Protein AF-A0A7V4YRS3-F1 (afdb_monomer)

Secondary structure (DSSP, 8-state):
-EEEEEEEE-HHHHHTT-HHHHHHHHHHTT-EEEEE--EE--HHHHHHHTGGGTTSTTHHHHHHHHHSSEEEEEEEEEETHHHHHHHHH--SSTT-

Mean predicted aligned error: 3.15 Å

Solvent-accessible surface area (backbone atoms only — not comparable to full-atom values): 5439 Å² total; per-residue (Å²): 123,73,36,74,34,84,46,67,47,47,29,69,46,46,76,69,67,39,60,67,59,56,51,50,54,43,46,75,67,69,34,41,80,80,46,73,49,81,45,66,43,50,53,68,58,29,42,63,73,49,47,93,42,65,93,44,95,57,37,64,63,50,19,48,52,54,28,70,34,50,29,37,47,30,36,37,33,22,74,61,25,60,62,50,50,50,64,72,69,50,59,95,51,84,91,106

pLDDT: mean 95.37, std 8.0, range [47.69, 98.75]

Nearest PDB structures (foldseek):
  3vgv-assembly3_E  TM=9.920E-01  e=6.912E-12  Halomonas sp. #593
  4s0m-assembly4_H  TM=9.879E-01  e=2.882E-11  Acinetobacter baumannii
  5v6d-assembly3_F  TM=9.894E-01  e=7.828E-11  Neisseria gonorrhoeae NCCP11945
  6qa2-assembly1_C  TM=9.727E-01  e=6.787E-11  Mycobacterium tuberculosis H37Ra
  5x00-assembly1_A  TM=9.845E-01  e=1.119E-10  Vibrio cholerae M66-2

Structure (mmCIF, N/CA/C/O backbone):
data_AF-A0A7V4YRS3-F1
#
_entry.id   AF-A0A7V4YRS3-F1
#
loop_
_atom_site.group_PDB
_atom_site.id
_atom_site.type_symbol
_atom_site.label_atom_id
_atom_site.label_alt_id
_atom_site.label_comp_id
_atom_site.label_asym_id
_atom_site.label_entity_id
_atom_site.label_seq_id
_atom_site.pdbx_PDB_ins_code
_atom_site.Cartn_x
_atom_site.Cartn_y
_atom_site.Cartn_z
_atom_site.occupancy
_atom_site.B_iso_or_equiv
_atom_site.auth_seq_id
_atom_site.auth_comp_id
_atom_site.auth_asym_id
_atom_site.auth_atom_id
_atom_site.pdbx_PDB_model_num
ATOM 1 N N . MET A 1 1 ? -16.017 -7.658 17.061 1.00 81.12 1 MET A N 1
ATOM 2 C CA . MET A 1 1 ? -14.636 -8.199 17.027 1.00 81.12 1 MET A CA 1
ATOM 3 C C . MET A 1 1 ? -13.806 -7.301 16.131 1.00 81.12 1 MET A C 1
ATOM 5 O O . MET A 1 1 ? -14.353 -6.800 15.157 1.00 81.12 1 MET A O 1
ATOM 9 N N . LYS A 1 2 ? -12.532 -7.074 16.461 1.00 92.12 2 LYS A N 1
ATOM 10 C CA . LYS A 1 2 ? -11.631 -6.306 15.595 1.00 92.12 2 LYS A CA 1
ATOM 11 C C . LYS A 1 2 ? -11.111 -7.191 14.464 1.00 92.12 2 LYS A C 1
ATOM 13 O O . LYS A 1 2 ? -10.721 -8.331 14.705 1.00 92.12 2 LYS A O 1
ATOM 18 N N . GLU A 1 3 ? -11.107 -6.653 13.255 1.00 98.31 3 GLU A N 1
ATOM 19 C CA . GLU A 1 3 ? -10.525 -7.268 12.066 1.00 98.31 3 GLU A CA 1
ATOM 20 C C . GLU A 1 3 ? -9.112 -6.7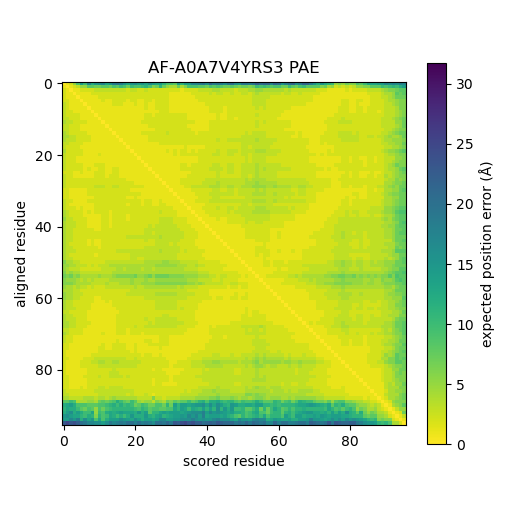38 11.833 1.00 98.31 3 GLU A C 1
ATOM 22 O O . GLU A 1 3 ? -8.761 -5.650 12.293 1.00 98.31 3 GLU A O 1
ATOM 27 N N . LYS A 1 4 ? -8.320 -7.498 11.075 1.00 98.44 4 LYS A N 1
ATOM 28 C CA . LYS A 1 4 ? -6.999 -7.094 10.593 1.00 98.44 4 LYS A CA 1
ATOM 29 C C . LYS A 1 4 ? -6.959 -7.235 9.082 1.00 98.44 4 LYS A C 1
ATOM 31 O O . LYS A 1 4 ? -7.409 -8.247 8.551 1.00 98.44 4 LYS A O 1
ATOM 36 N N . THR A 1 5 ? -6.390 -6.250 8.401 1.00 98.31 5 THR A N 1
ATOM 37 C CA . THR A 1 5 ? -6.178 -6.304 6.953 1.00 98.31 5 THR A CA 1
ATOM 38 C C . THR A 1 5 ? -4.797 -5.789 6.579 1.00 98.31 5 THR A C 1
ATOM 40 O O . THR A 1 5 ? -4.227 -4.931 7.253 1.00 98.31 5 THR A O 1
ATOM 43 N N . LEU A 1 6 ? -4.266 -6.326 5.484 1.00 98.19 6 LEU A N 1
ATOM 44 C CA . LEU A 1 6 ? -3.033 -5.858 4.867 1.00 98.19 6 LEU A CA 1
ATOM 45 C C . LEU A 1 6 ? -3.332 -4.644 3.979 1.00 98.19 6 LEU A C 1
ATOM 47 O O . LEU A 1 6 ? -4.255 -4.680 3.165 1.00 98.19 6 LEU A O 1
ATOM 51 N N . VAL A 1 7 ? -2.520 -3.600 4.115 1.00 98.06 7 VAL A N 1
ATOM 52 C CA . VAL A 1 7 ? -2.447 -2.457 3.195 1.00 98.06 7 VAL A CA 1
ATOM 53 C C . VAL A 1 7 ? -1.002 -2.311 2.747 1.00 98.06 7 VAL A C 1
ATOM 55 O O . VAL A 1 7 ? -0.093 -2.482 3.552 1.00 98.06 7 VAL A O 1
ATOM 58 N N . ILE A 1 8 ? -0.771 -1.995 1.475 1.00 98.19 8 ILE A N 1
ATOM 59 C CA . ILE A 1 8 ? 0.574 -1.732 0.957 1.00 98.19 8 ILE A CA 1
ATOM 60 C C . ILE A 1 8 ? 0.587 -0.341 0.340 1.00 98.19 8 ILE A C 1
ATOM 62 O O . ILE A 1 8 ? -0.119 -0.090 -0.637 1.00 98.19 8 ILE A O 1
ATOM 66 N N . ILE A 1 9 ? 1.412 0.551 0.888 1.00 98.25 9 ILE A N 1
ATOM 67 C CA . ILE A 1 9 ? 1.758 1.806 0.216 1.00 98.25 9 ILE A CA 1
ATOM 68 C C . ILE A 1 9 ? 2.730 1.454 -0.907 1.00 98.25 9 ILE A C 1
ATOM 70 O O . ILE A 1 9 ? 3.829 0.959 -0.648 1.00 98.25 9 ILE A O 1
ATOM 74 N N . LYS A 1 10 ? 2.278 1.639 -2.147 1.00 98.12 10 LYS A N 1
ATOM 75 C CA . LYS A 1 10 ? 2.978 1.251 -3.377 1.00 98.12 10 LYS A CA 1
ATOM 76 C C . LYS A 1 10 ? 4.178 2.170 -3.679 1.00 98.12 10 LYS A C 1
ATOM 78 O O . LYS A 1 10 ? 4.254 3.257 -3.101 1.00 98.12 10 LYS A O 1
ATOM 83 N N . PRO A 1 11 ? 5.104 1.753 -4.568 1.00 98.69 11 PRO A N 1
ATOM 84 C CA . PRO A 1 11 ? 6.321 2.518 -4.855 1.00 98.69 11 PRO A CA 1
ATOM 85 C C . PRO A 1 11 ? 6.098 3.967 -5.293 1.00 98.69 11 PRO A C 1
ATOM 87 O O . PRO A 1 11 ? 6.808 4.853 -4.832 1.00 98.69 11 PRO A O 1
ATOM 90 N N . ASP A 1 12 ? 5.069 4.231 -6.095 1.00 98.19 12 ASP A N 1
ATOM 91 C CA . ASP A 1 12 ? 4.703 5.574 -6.555 1.00 98.19 12 ASP A CA 1
ATOM 92 C C . ASP A 1 12 ? 4.325 6.514 -5.398 1.00 98.19 12 ASP A C 1
ATOM 94 O O . ASP A 1 12 ? 4.746 7.669 -5.349 1.00 98.19 12 ASP A O 1
ATOM 98 N N . ALA A 1 13 ? 3.548 6.026 -4.430 1.00 98.19 13 ALA A N 1
ATOM 99 C CA . ALA A 1 13 ? 3.155 6.809 -3.264 1.00 98.19 13 ALA A CA 1
ATOM 100 C C . ALA A 1 13 ? 4.336 7.051 -2.311 1.00 98.19 13 ALA A C 1
ATOM 102 O O . ALA A 1 13 ? 4.422 8.114 -1.692 1.00 98.19 13 ALA A O 1
ATOM 103 N N . VAL A 1 14 ? 5.258 6.088 -2.213 1.00 98.38 14 VAL A N 1
ATOM 104 C CA . VAL A 1 14 ? 6.510 6.250 -1.461 1.00 98.38 14 VAL A CA 1
ATOM 105 C C . VAL A 1 14 ? 7.401 7.307 -2.114 1.00 98.38 14 VAL A C 1
ATOM 107 O O . VAL A 1 14 ? 7.838 8.224 -1.424 1.00 98.38 14 VAL A O 1
ATOM 110 N N . GLU A 1 15 ? 7.614 7.234 -3.429 1.00 98.00 15 GLU A N 1
ATOM 111 C CA . GLU A 1 15 ? 8.413 8.201 -4.196 1.00 98.00 15 GLU A CA 1
ATOM 112 C C . GLU A 1 15 ? 7.846 9.626 -4.101 1.00 98.00 15 GLU A C 1
ATOM 114 O O . GLU A 1 15 ? 8.585 10.603 -3.991 1.00 98.00 15 GLU A O 1
ATOM 119 N N . ARG A 1 16 ? 6.517 9.744 -4.046 1.00 98.31 16 ARG A N 1
ATOM 120 C CA . ARG A 1 16 ? 5.803 11.014 -3.850 1.00 98.31 16 ARG A CA 1
ATOM 121 C C . ARG A 1 16 ? 5.776 11.504 -2.395 1.00 98.31 16 ARG A C 1
ATOM 123 O O . ARG A 1 16 ? 5.125 12.508 -2.123 1.00 98.31 16 ARG A O 1
ATOM 130 N N . ASN A 1 17 ? 6.468 10.837 -1.469 1.00 98.12 17 ASN A N 1
ATOM 131 C CA . ASN A 1 17 ? 6.533 11.170 -0.039 1.00 98.12 17 ASN A CA 1
ATOM 132 C C . ASN A 1 17 ? 5.171 11.159 0.691 1.00 98.12 17 ASN A C 1
ATOM 134 O O . ASN A 1 17 ? 4.975 11.887 1.662 1.00 98.12 17 ASN A O 1
ATOM 138 N N . LEU A 1 18 ? 4.235 10.297 0.277 1.00 98.44 18 LEU A N 1
ATOM 139 C CA . LEU A 1 18 ? 2.862 10.257 0.813 1.00 98.44 18 LEU A CA 1
ATOM 140 C C . LEU A 1 18 ? 2.669 9.309 2.010 1.00 98.44 18 LEU A C 1
ATOM 142 O O . LEU A 1 18 ? 1.545 9.129 2.476 1.00 98.44 18 LEU A O 1
ATOM 146 N N . ILE A 1 19 ? 3.736 8.683 2.524 1.00 98.56 19 ILE A N 1
ATOM 147 C CA . ILE A 1 19 ? 3.639 7.667 3.591 1.00 98.56 19 ILE A CA 1
ATOM 148 C C . ILE A 1 19 ? 2.894 8.212 4.818 1.00 98.56 19 ILE A C 1
ATOM 150 O O . ILE A 1 19 ? 1.935 7.596 5.284 1.00 98.56 19 ILE A O 1
ATOM 154 N N . GLY A 1 20 ? 3.318 9.375 5.326 1.00 98.31 20 GLY A N 1
ATOM 155 C CA . GLY A 1 20 ? 2.719 9.983 6.516 1.00 98.31 20 GLY A CA 1
ATOM 156 C C . GLY A 1 20 ? 1.266 10.408 6.300 1.00 98.31 20 GLY A C 1
ATOM 157 O O . GLY A 1 20 ? 0.433 10.220 7.185 1.00 98.31 20 GLY A O 1
ATOM 158 N N . GLU A 1 21 ? 0.938 10.922 5.112 1.00 98.19 21 GLU A N 1
ATOM 159 C CA . GLU A 1 21 ? -0.429 11.329 4.773 1.00 98.19 21 GLU A CA 1
ATOM 160 C C . GLU A 1 21 ? -1.386 10.134 4.739 1.00 98.19 21 GLU A C 1
ATOM 162 O O . GLU A 1 21 ? -2.472 10.190 5.318 1.00 98.19 21 GLU A O 1
ATOM 167 N N . ILE A 1 22 ? -0.964 9.027 4.121 1.00 97.94 22 ILE A N 1
ATOM 168 C CA . ILE A 1 22 ? -1.761 7.799 4.028 1.00 97.94 22 ILE A CA 1
ATOM 169 C C . ILE A 1 22 ? -1.986 7.188 5.415 1.00 97.94 22 ILE A C 1
ATOM 171 O O . ILE A 1 22 ? -3.114 6.819 5.743 1.00 97.94 22 ILE A O 1
ATOM 175 N N . ILE A 1 23 ? -0.944 7.118 6.253 1.00 98.31 23 ILE A N 1
ATOM 176 C CA . ILE A 1 23 ? -1.069 6.638 7.639 1.00 98.31 23 ILE A CA 1
ATOM 177 C C . ILE A 1 23 ? -2.045 7.522 8.420 1.00 98.31 23 ILE A C 1
ATOM 179 O O . ILE A 1 23 ? -3.006 7.011 8.998 1.00 98.31 23 ILE A O 1
ATOM 183 N N . SER A 1 24 ? -1.863 8.845 8.353 1.00 98.19 24 SER A N 1
ATOM 184 C CA . SER A 1 24 ? -2.736 9.803 9.034 1.00 98.19 24 SER A CA 1
ATOM 185 C C . SER A 1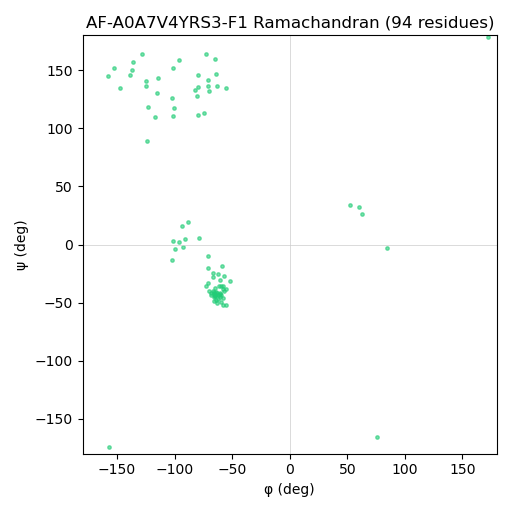 24 ? -4.196 9.652 8.604 1.00 98.19 24 SER A C 1
ATOM 187 O O . SER A 1 24 ? -5.102 9.806 9.424 1.00 98.19 24 SER A O 1
ATOM 189 N N . HIS A 1 25 ? -4.454 9.324 7.335 1.00 97.00 25 HIS A N 1
ATOM 190 C CA . HIS A 1 25 ? -5.808 9.107 6.841 1.00 97.00 25 HIS A CA 1
ATOM 191 C C . HIS A 1 25 ? -6.472 7.880 7.494 1.00 97.00 25 HIS A C 1
ATOM 193 O O . HIS A 1 25 ? -7.633 7.967 7.903 1.00 97.00 25 HIS A O 1
ATOM 199 N N . PHE A 1 26 ? -5.756 6.764 7.664 1.00 97.81 26 PHE A N 1
ATOM 200 C CA . PHE A 1 26 ? -6.290 5.601 8.383 1.00 97.81 26 PHE A CA 1
ATOM 201 C C . PHE A 1 26 ? -6.528 5.901 9.870 1.00 97.81 26 PHE A C 1
ATOM 203 O O . PHE A 1 26 ? -7.606 5.601 10.386 1.00 97.81 26 PHE A O 1
ATOM 210 N N . GLU A 1 27 ? -5.577 6.556 10.537 1.00 98.00 27 GLU A N 1
ATOM 211 C CA . GLU A 1 27 ? -5.674 6.906 11.962 1.00 98.00 27 GLU A CA 1
ATOM 212 C C . GLU A 1 27 ? -6.837 7.862 12.256 1.00 98.00 27 GLU A C 1
ATOM 214 O O . GLU A 1 27 ? -7.612 7.637 13.187 1.00 98.00 27 GLU A O 1
ATOM 219 N N . LYS A 1 28 ? -7.034 8.892 11.419 1.00 97.69 28 LYS A N 1
ATOM 220 C CA . LYS A 1 28 ? -8.174 9.824 11.520 1.00 97.69 28 LYS A CA 1
ATOM 221 C C . LYS A 1 28 ? -9.522 9.138 11.322 1.00 97.69 28 LYS A C 1
ATOM 223 O O . LYS A 1 28 ? -10.529 9.602 11.847 1.00 97.69 28 LYS A O 1
ATOM 228 N N . ASN A 1 29 ? -9.541 8.020 10.602 1.00 96.75 29 ASN A N 1
ATOM 229 C CA . ASN A 1 29 ? -10.710 7.164 10.472 1.00 96.75 29 ASN A CA 1
ATOM 230 C C . ASN A 1 29 ? -10.782 6.109 11.590 1.00 96.75 29 ASN A C 1
ATOM 232 O O . ASN A 1 29 ? -11.484 5.120 11.438 1.00 96.75 29 ASN A O 1
ATOM 236 N N . GLY A 1 30 ? -10.092 6.263 12.721 1.00 96.50 30 GLY A N 1
ATOM 237 C CA . GLY A 1 30 ? -10.218 5.347 13.861 1.00 96.50 30 GLY A CA 1
ATOM 238 C C . GLY A 1 30 ? -9.778 3.909 13.560 1.00 96.50 30 GLY A C 1
ATOM 239 O O . GLY A 1 30 ? -10.300 2.970 14.160 1.00 96.50 30 GLY A O 1
ATOM 240 N N . LEU A 1 31 ? -8.872 3.731 12.597 1.00 98.25 31 LEU A N 1
ATOM 241 C CA . LEU A 1 31 ? -8.155 2.483 12.354 1.00 98.25 31 LEU A CA 1
ATOM 242 C C . LEU A 1 31 ? -6.748 2.597 12.950 1.00 98.25 31 LEU A C 1
ATOM 244 O O . LEU A 1 31 ? -6.196 3.689 13.051 1.00 98.25 31 LEU A O 1
ATOM 248 N N . THR A 1 32 ? -6.155 1.478 13.351 1.00 98.25 32 THR A N 1
ATOM 249 C CA . THR A 1 32 ? -4.842 1.459 14.010 1.00 98.25 32 THR A CA 1
ATOM 250 C C . THR A 1 32 ? -3.820 0.732 13.149 1.00 98.25 32 THR A C 1
ATOM 252 O O . THR A 1 32 ? -4.061 -0.398 12.726 1.00 98.25 32 THR A O 1
ATOM 255 N N . VAL A 1 33 ? -2.655 1.343 12.923 1.00 98.31 33 VAL A N 1
ATOM 256 C CA . VAL A 1 33 ? -1.494 0.651 12.346 1.00 98.31 33 VAL A CA 1
ATOM 257 C C . VAL A 1 33 ? -0.811 -0.141 13.460 1.00 98.31 33 VAL A C 1
ATOM 259 O O . VAL A 1 33 ? -0.243 0.446 14.375 1.00 98.31 33 VAL A O 1
ATOM 262 N N . ILE A 1 34 ? -0.872 -1.473 13.410 1.00 98.44 34 ILE A N 1
ATOM 263 C CA . ILE A 1 34 ? -0.298 -2.337 14.465 1.00 98.44 34 ILE A CA 1
ATOM 264 C C . ILE A 1 34 ? 1.046 -2.965 14.075 1.00 98.44 34 ILE A C 1
ATOM 266 O O . ILE A 1 34 ? 1.746 -3.512 14.922 1.00 98.44 34 ILE A O 1
ATOM 270 N N . ALA A 1 35 ? 1.403 -2.907 12.793 1.00 98.62 35 ALA A N 1
ATOM 271 C CA . ALA A 1 35 ? 2.703 -3.311 12.272 1.00 98.62 35 ALA A CA 1
ATOM 272 C C . ALA A 1 35 ? 2.948 -2.621 10.930 1.00 98.62 35 ALA A C 1
ATOM 274 O O . ALA A 1 35 ? 2.021 -2.455 10.137 1.00 98.62 35 ALA A O 1
ATOM 275 N N . MET A 1 36 ? 4.199 -2.262 10.655 1.00 98.38 36 MET A N 1
ATOM 276 C CA . MET A 1 36 ? 4.626 -1.745 9.358 1.00 98.38 36 MET A CA 1
ATOM 277 C C . MET A 1 36 ? 6.102 -2.053 9.122 1.00 98.38 36 MET A C 1
ATOM 279 O O . MET A 1 36 ? 6.881 -2.150 10.071 1.00 98.38 36 MET A O 1
ATOM 283 N N . LYS A 1 37 ? 6.496 -2.194 7.856 1.00 98.31 37 LYS A N 1
ATOM 284 C CA . LYS A 1 37 ? 7.901 -2.351 7.467 1.00 98.31 37 LYS A CA 1
ATOM 285 C C . LYS A 1 37 ? 8.125 -1.708 6.107 1.00 98.31 37 LYS A C 1
ATOM 287 O O . LYS A 1 37 ? 7.340 -1.940 5.199 1.00 98.31 37 LYS A O 1
ATOM 292 N N . MET A 1 38 ? 9.203 -0.943 5.952 1.00 98.44 38 MET A N 1
ATOM 293 C CA . MET A 1 38 ? 9.668 -0.536 4.627 1.00 98.44 38 MET A CA 1
ATOM 294 C C . MET A 1 38 ? 10.464 -1.683 4.005 1.00 98.44 38 MET A C 1
ATOM 296 O O . MET A 1 38 ? 11.381 -2.218 4.632 1.00 98.44 38 MET A O 1
ATOM 300 N N . VAL A 1 39 ? 10.101 -2.074 2.788 1.00 98.25 39 VAL A N 1
ATOM 301 C CA . VAL A 1 39 ? 10.765 -3.147 2.041 1.00 98.25 39 VAL A CA 1
ATOM 302 C C . VAL A 1 39 ? 10.966 -2.722 0.594 1.00 98.25 39 VAL A C 1
ATOM 304 O O . VAL A 1 39 ? 10.236 -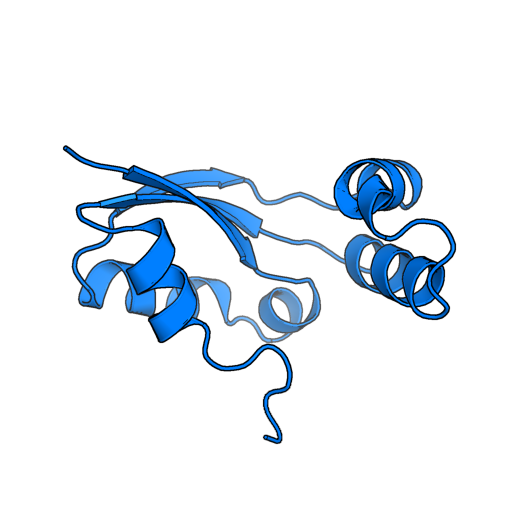1.877 0.087 1.00 98.25 39 VAL A O 1
ATOM 307 N N . LYS A 1 40 ? 11.933 -3.327 -0.090 1.00 98.31 40 LYS A N 1
ATOM 308 C CA . LYS A 1 40 ? 12.017 -3.306 -1.550 1.00 98.31 40 LYS A CA 1
ATOM 309 C C . LYS A 1 40 ? 11.882 -4.746 -2.015 1.00 98.31 40 LYS A C 1
ATOM 311 O O . LYS A 1 40 ? 12.772 -5.544 -1.736 1.00 98.31 40 LYS A O 1
ATOM 316 N N . LEU A 1 41 ? 10.75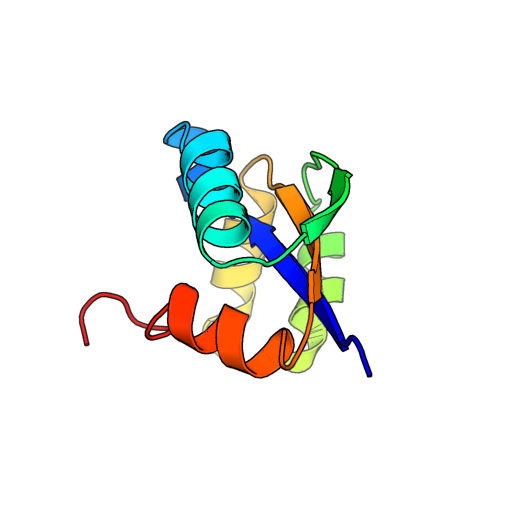7 -5.068 -2.646 1.00 98.25 41 LEU A N 1
ATOM 317 C CA . LEU A 1 41 ? 10.500 -6.419 -3.133 1.00 98.25 41 LEU A CA 1
ATOM 318 C C . LEU A 1 41 ? 11.407 -6.706 -4.331 1.00 98.25 41 LEU A C 1
ATOM 320 O O . LEU A 1 41 ? 11.539 -5.877 -5.232 1.00 98.25 41 LEU A O 1
ATOM 324 N N . SER A 1 42 ? 11.995 -7.893 -4.365 1.00 98.50 42 SER A N 1
ATOM 325 C CA . SER A 1 42 ? 12.462 -8.483 -5.616 1.00 98.50 42 SER A CA 1
ATOM 326 C C . SER A 1 42 ? 11.271 -8.776 -6.539 1.00 98.50 42 SER A C 1
ATOM 328 O O . SER A 1 42 ? 10.126 -8.898 -6.091 1.00 98.50 42 SER A O 1
ATOM 330 N N . LYS A 1 43 ? 11.532 -8.914 -7.845 1.00 98.19 43 LYS A N 1
ATOM 331 C CA . LYS A 1 43 ? 10.497 -9.317 -8.811 1.00 98.19 43 LYS A CA 1
ATOM 332 C C . LYS A 1 43 ? 9.868 -10.661 -8.426 1.00 98.19 43 LYS A C 1
ATOM 334 O O . LYS A 1 43 ? 8.652 -10.798 -8.468 1.00 98.19 43 LYS A O 1
ATOM 339 N N . GLU A 1 44 ? 10.677 -11.604 -7.956 1.00 98.31 44 GLU A N 1
ATOM 340 C CA . GLU A 1 44 ? 10.234 -12.942 -7.553 1.00 98.31 44 GLU A CA 1
ATOM 341 C C . GLU A 1 44 ? 9.319 -12.910 -6.311 1.00 98.31 44 GLU A C 1
ATOM 343 O O . GLU A 1 44 ? 8.277 -13.565 -6.287 1.00 98.31 44 GLU A O 1
ATOM 348 N N . GLU A 1 45 ? 9.624 -12.069 -5.312 1.00 98.31 45 GLU A N 1
ATOM 349 C CA . GLU A 1 45 ? 8.723 -11.831 -4.170 1.00 98.31 45 GLU A CA 1
ATOM 350 C C . GLU A 1 45 ? 7.401 -11.178 -4.603 1.00 98.31 45 GLU A C 1
ATOM 352 O O . GLU A 1 45 ? 6.334 -11.555 -4.110 1.00 98.31 45 GLU A O 1
ATOM 357 N N . ALA A 1 46 ? 7.446 -10.216 -5.534 1.00 9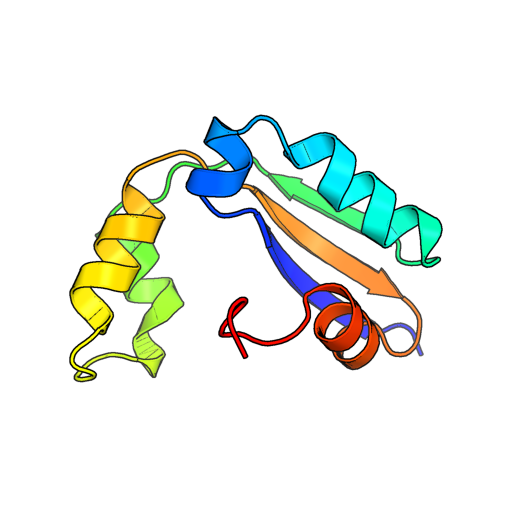8.31 46 ALA A N 1
ATOM 358 C CA . ALA A 1 46 ? 6.244 -9.579 -6.067 1.00 98.31 46 ALA A CA 1
ATOM 359 C C . ALA A 1 46 ? 5.372 -10.577 -6.850 1.00 98.31 46 ALA A C 1
ATOM 361 O O . ALA A 1 4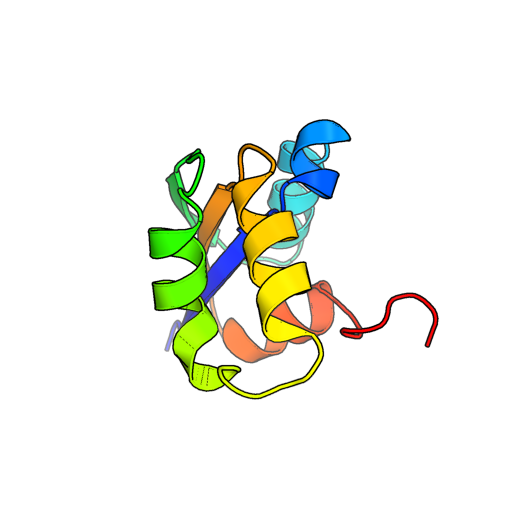6 ? 4.156 -10.612 -6.657 1.00 98.31 46 ALA A O 1
ATOM 362 N N . GLU A 1 47 ? 5.974 -11.424 -7.688 1.00 98.31 47 GLU A N 1
ATOM 363 C CA . GLU A 1 47 ? 5.280 -12.503 -8.399 1.00 98.31 47 GLU A CA 1
ATOM 364 C C . GLU A 1 47 ? 4.643 -13.511 -7.442 1.00 98.31 47 GLU A C 1
ATOM 366 O O . GLU A 1 47 ? 3.492 -13.904 -7.649 1.00 98.31 47 GLU A O 1
ATOM 371 N N . GLY A 1 48 ? 5.358 -13.893 -6.379 1.00 98.19 48 GLY A N 1
ATOM 372 C CA . GLY A 1 48 ? 4.833 -14.758 -5.325 1.00 98.19 48 GLY A CA 1
ATOM 373 C C . GLY A 1 48 ? 3.619 -14.143 -4.626 1.00 98.19 48 GLY A C 1
ATOM 374 O O . GLY A 1 48 ? 2.597 -14.806 -4.460 1.00 98.19 48 GLY A O 1
ATOM 375 N N . PHE A 1 49 ? 3.682 -12.854 -4.281 1.00 97.38 49 PHE A N 1
ATOM 376 C CA . PHE A 1 49 ? 2.564 -12.150 -3.647 1.00 97.38 49 PHE A CA 1
ATOM 377 C C . PHE A 1 49 ? 1.342 -12.019 -4.574 1.00 97.38 49 PHE A C 1
ATOM 379 O O . PHE A 1 49 ? 0.207 -12.223 -4.142 1.00 97.38 49 P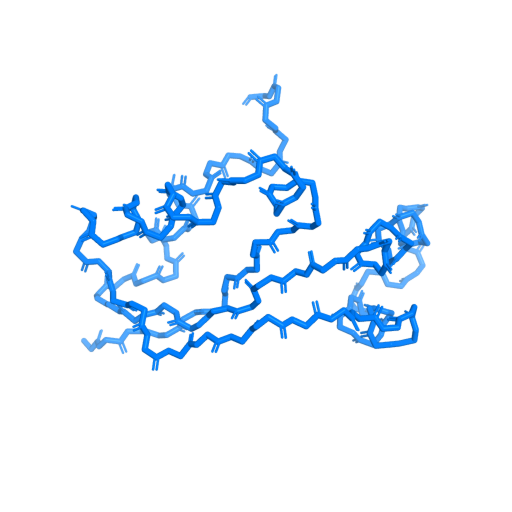HE A O 1
ATOM 386 N N . TYR A 1 50 ? 1.554 -11.720 -5.858 1.00 97.12 50 TYR A N 1
ATOM 387 C CA . TYR A 1 50 ? 0.481 -11.536 -6.842 1.00 97.12 50 TYR A CA 1
ATOM 388 C C . TYR A 1 50 ? 0.126 -12.805 -7.628 1.00 97.12 50 TYR A C 1
ATOM 390 O O . TYR A 1 50 ? -0.575 -12.716 -8.638 1.00 97.12 50 TYR A O 1
ATOM 398 N N . GLN A 1 51 ? 0.542 -13.992 -7.178 1.00 97.75 51 GLN A N 1
ATOM 399 C CA . GLN A 1 51 ? 0.377 -15.257 -7.907 1.00 97.75 51 GLN A CA 1
ATOM 400 C C . GLN A 1 51 ? -1.068 -15.524 -8.367 1.00 97.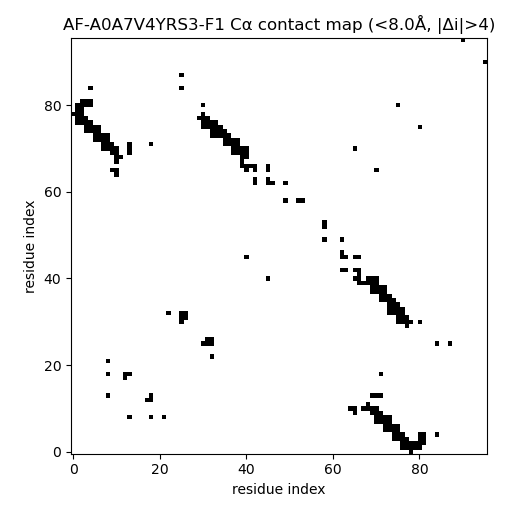75 51 GLN A C 1
ATOM 402 O O . GLN A 1 51 ? -1.282 -16.095 -9.436 1.00 97.75 51 GLN A O 1
ATOM 407 N N . VAL A 1 52 ? -2.071 -15.062 -7.613 1.00 96.62 52 VAL A N 1
ATOM 408 C CA . VAL A 1 52 ? -3.503 -15.154 -7.969 1.00 96.62 52 VAL A CA 1
ATOM 409 C C . VAL A 1 52 ? -3.866 -14.467 -9.295 1.00 96.62 52 VAL A C 1
ATOM 411 O O . VAL A 1 52 ? -4.918 -14.737 -9.871 1.00 96.62 52 VAL A O 1
ATOM 414 N N . HIS A 1 53 ? -3.010 -13.575 -9.791 1.00 96.19 53 HIS A N 1
ATOM 415 C CA . HIS A 1 53 ? -3.154 -12.888 -11.072 1.00 96.19 53 HIS A CA 1
ATOM 416 C C . HIS A 1 53 ? -2.281 -13.489 -12.180 1.00 96.19 53 HIS A C 1
ATOM 418 O O . HIS A 1 53 ? -2.294 -12.972 -13.298 1.00 96.19 53 HIS A O 1
ATOM 424 N N . ARG A 1 54 ? -1.548 -14.579 -11.922 1.00 95.56 54 ARG A N 1
ATOM 425 C CA . ARG A 1 54 ? -0.725 -15.241 -12.941 1.00 95.56 54 ARG A CA 1
ATOM 426 C C . ARG A 1 54 ? -1.582 -15.617 -14.157 1.00 95.56 54 ARG A C 1
ATOM 428 O O . ARG A 1 54 ? -2.691 -16.132 -14.029 1.00 95.56 54 ARG A O 1
ATOM 435 N N . GLY A 1 55 ? -1.062 -15.326 -15.349 1.00 95.50 55 GLY A N 1
ATOM 436 C CA . GLY A 1 55 ? -1.764 -15.524 -16.621 1.00 95.50 55 GLY A CA 1
ATOM 437 C C . GLY A 1 55 ? -2.705 -14.381 -17.022 1.00 95.50 55 GLY A C 1
ATOM 438 O O . GLY A 1 55 ? -3.271 -14.421 -18.112 1.00 95.50 55 GLY A O 1
ATOM 439 N N . LYS A 1 56 ? -2.877 -13.342 -16.190 1.00 96.81 56 LYS A N 1
ATOM 440 C CA . LYS A 1 56 ? -3.555 -12.108 -16.608 1.00 96.81 56 LYS A CA 1
ATOM 441 C C . LYS A 1 56 ? -2.600 -11.216 -17.417 1.00 96.81 56 LYS A C 1
ATOM 443 O O . LYS A 1 56 ? -1.422 -11.150 -17.070 1.00 96.81 56 LYS A O 1
ATOM 448 N N . PRO A 1 57 ? -3.092 -10.467 -18.427 1.00 96.06 57 PRO A N 1
ATOM 449 C CA . PRO A 1 57 ? -2.247 -9.616 -19.276 1.00 96.06 57 PRO A CA 1
ATOM 450 C C . PRO A 1 57 ? -1.427 -8.567 -18.514 1.00 96.06 57 PRO A C 1
ATOM 452 O O . PRO A 1 57 ? -0.369 -8.164 -18.973 1.00 96.06 57 PRO A O 1
ATOM 455 N N . PHE A 1 58 ? -1.910 -8.133 -17.348 1.00 95.94 58 PHE A N 1
ATOM 456 C CA . PHE A 1 58 ? -1.269 -7.110 -16.520 1.00 95.94 58 PHE A CA 1
ATOM 457 C C . PHE A 1 58 ? -0.315 -7.673 -15.456 1.00 95.94 58 PHE A C 1
ATOM 459 O O . PHE A 1 58 ? 0.263 -6.890 -14.706 1.00 95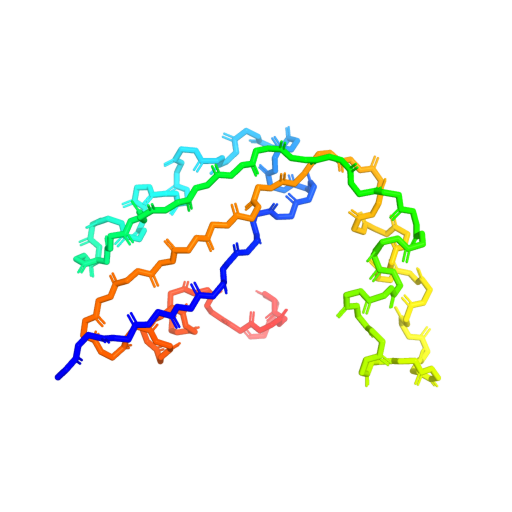.94 58 PHE A O 1
ATOM 466 N N . PHE A 1 59 ? -0.175 -9.000 -15.335 1.00 97.69 59 PHE A N 1
ATOM 467 C CA . PHE A 1 59 ? 0.590 -9.623 -14.250 1.00 97.69 59 PHE A CA 1
ATOM 468 C C . PHE A 1 59 ? 2.042 -9.140 -14.221 1.00 97.69 59 PHE A C 1
ATOM 470 O O . PHE A 1 59 ? 2.475 -8.621 -13.199 1.00 97.69 59 PHE A O 1
ATOM 477 N N . ASP A 1 60 ? 2.736 -9.221 -15.357 1.00 97.81 60 ASP A N 1
ATOM 478 C CA . ASP A 1 60 ? 4.151 -8.847 -15.462 1.00 97.81 60 ASP A CA 1
ATOM 479 C C . ASP A 1 60 ? 4.362 -7.357 -15.154 1.00 97.81 60 ASP A C 1
ATOM 481 O O . ASP A 1 60 ? 5.152 -6.998 -14.284 1.00 97.81 60 ASP A O 1
ATOM 485 N N . SER A 1 61 ? 3.533 -6.485 -15.745 1.00 97.81 61 SER A N 1
ATOM 486 C CA . SER A 1 61 ? 3.573 -5.044 -15.461 1.00 97.81 61 SER A CA 1
ATOM 487 C C . SER A 1 61 ? 3.284 -4.709 -13.994 1.00 97.81 61 SER A C 1
ATOM 489 O O . SER A 1 61 ? 3.875 -3.784 -13.443 1.00 97.81 61 SER A O 1
ATOM 491 N N . LEU A 1 62 ? 2.388 -5.457 -13.338 1.00 97.50 62 LEU A N 1
ATOM 492 C CA . LEU A 1 62 ? 2.069 -5.268 -11.924 1.00 97.50 62 LEU A CA 1
ATOM 493 C C . LEU A 1 62 ? 3.255 -5.667 -11.043 1.00 97.50 62 LEU A C 1
ATOM 495 O O . LEU A 1 62 ? 3.578 -4.951 -10.095 1.00 97.50 62 LEU A O 1
ATOM 499 N N . THR A 1 63 ? 3.903 -6.791 -11.342 1.00 98.31 63 THR A N 1
ATOM 500 C CA . THR A 1 63 ? 5.045 -7.291 -10.569 1.00 98.31 63 THR A CA 1
ATOM 501 C C . THR A 1 63 ? 6.304 -6.460 -10.799 1.00 98.31 63 THR A C 1
ATOM 503 O O . THR A 1 63 ? 7.033 -6.191 -9.843 1.00 98.31 63 THR A O 1
ATOM 506 N N . ASP A 1 64 ? 6.516 -5.956 -12.016 1.00 98.50 64 ASP A N 1
ATOM 507 C CA . ASP A 1 64 ? 7.578 -4.993 -12.328 1.00 98.50 64 ASP A CA 1
ATOM 508 C C . ASP A 1 64 ? 7.361 -3.681 -11.579 1.00 98.50 64 ASP A C 1
ATOM 510 O O . ASP A 1 64 ? 8.254 -3.187 -10.892 1.00 98.50 64 ASP A O 1
ATOM 514 N N . PHE A 1 65 ? 6.139 -3.147 -11.625 1.00 98.31 65 PHE A N 1
ATOM 515 C CA . PHE A 1 65 ? 5.800 -1.933 -10.896 1.00 98.31 65 PHE A CA 1
ATOM 516 C C . PHE A 1 65 ? 6.041 -2.094 -9.388 1.00 98.31 65 PHE A C 1
ATOM 518 O O . PHE A 1 65 ? 6.679 -1.248 -8.764 1.00 98.31 65 PHE A O 1
ATOM 525 N N . MET A 1 66 ? 5.595 -3.203 -8.799 1.00 98.44 66 MET A N 1
ATOM 526 C CA . MET A 1 66 ? 5.712 -3.455 -7.359 1.00 98.44 66 MET A CA 1
ATOM 527 C C . MET A 1 66 ? 7.143 -3.737 -6.885 1.00 98.44 66 MET A C 1
ATOM 529 O O . MET A 1 66 ? 7.415 -3.565 -5.697 1.00 98.44 66 MET A O 1
ATOM 533 N N . SER A 1 67 ? 8.045 -4.133 -7.787 1.00 98.38 67 SER A N 1
ATOM 534 C CA . SER A 1 67 ? 9.472 -4.362 -7.506 1.00 98.38 67 SER A CA 1
ATOM 535 C C . SER A 1 67 ? 10.377 -3.188 -7.920 1.00 98.38 67 SER A C 1
ATOM 537 O O . SER A 1 67 ? 11.574 -3.180 -7.625 1.00 98.38 67 SER A O 1
ATOM 539 N N . SER A 1 68 ? 9.811 -2.150 -8.548 1.00 98.50 68 SER A N 1
ATOM 540 C CA . SER A 1 68 ? 10.559 -0.985 -9.049 1.00 98.50 68 SER A CA 1
ATOM 541 C C . SER A 1 68 ? 11.187 -0.126 -7.940 1.00 98.50 68 SER A C 1
ATOM 543 O O . SER A 1 68 ? 12.240 0.484 -8.138 1.00 98.50 68 SER A O 1
ATOM 545 N N . GLY A 1 69 ? 10.598 -0.119 -6.742 1.00 98.12 69 GLY A N 1
ATOM 546 C CA . GLY A 1 69 ? 11.001 0.754 -5.642 1.00 98.12 69 GLY A CA 1
ATOM 547 C C . GLY A 1 69 ? 10.597 0.231 -4.268 1.00 98.12 69 GLY A C 1
ATOM 548 O O . GLY A 1 69 ? 10.116 -0.892 -4.117 1.00 98.12 69 GLY A O 1
ATOM 549 N N . ALA A 1 70 ? 10.834 1.050 -3.243 1.00 98.44 70 ALA A N 1
ATOM 550 C CA . ALA A 1 70 ? 10.434 0.720 -1.883 1.00 98.44 70 ALA A CA 1
ATOM 551 C C . ALA A 1 70 ? 8.909 0.803 -1.730 1.00 98.44 70 ALA A C 1
ATOM 553 O O . ALA A 1 70 ? 8.275 1.715 -2.249 1.00 98.44 70 ALA A O 1
ATOM 554 N N . CYS A 1 71 ? 8.325 -0.119 -0.975 1.00 98.56 71 CYS A N 1
ATOM 555 C CA . CYS A 1 71 ? 6.926 -0.100 -0.575 1.00 98.56 71 CYS A CA 1
ATOM 556 C C . CYS A 1 71 ? 6.811 -0.262 0.947 1.00 98.56 71 CYS A C 1
ATOM 558 O O . CYS A 1 71 ? 7.764 -0.652 1.632 1.00 98.56 71 CYS A O 1
ATOM 560 N N . VAL A 1 72 ? 5.640 0.069 1.490 1.00 98.75 72 VAL A N 1
ATOM 561 C CA . VAL A 1 72 ? 5.370 -0.029 2.931 1.00 98.75 72 VAL A CA 1
ATOM 562 C C . VAL A 1 72 ? 4.137 -0.902 3.161 1.00 98.75 72 VAL A C 1
ATOM 564 O O . VAL A 1 72 ? 3.014 -0.390 3.173 1.00 98.75 72 VAL A O 1
ATOM 567 N N . PRO A 1 73 ? 4.303 -2.229 3.306 1.00 98.50 73 PRO A N 1
ATOM 568 C CA . PRO A 1 73 ? 3.277 -3.095 3.870 1.00 98.50 73 PRO A CA 1
ATOM 569 C C . PRO A 1 73 ? 2.978 -2.726 5.329 1.00 98.50 73 PRO A C 1
ATOM 571 O O . PRO A 1 73 ? 3.880 -2.495 6.140 1.00 98.50 73 PRO A O 1
ATOM 574 N N . MET A 1 74 ? 1.690 -2.704 5.659 1.00 98.62 74 MET A N 1
ATOM 575 C CA . MET A 1 74 ? 1.144 -2.349 6.964 1.00 98.62 74 MET A CA 1
ATOM 576 C C . MET A 1 74 ? -0.001 -3.285 7.342 1.00 98.62 74 MET A C 1
ATOM 578 O O . MET A 1 74 ? -0.797 -3.690 6.492 1.00 98.62 74 MET A O 1
ATOM 582 N N . VAL A 1 75 ? -0.120 -3.579 8.634 1.00 98.62 75 VAL A N 1
ATOM 583 C CA . VAL A 1 75 ? -1.289 -4.252 9.204 1.00 98.62 75 VAL A CA 1
ATOM 584 C C . VAL A 1 75 ? -2.177 -3.203 9.856 1.00 98.62 75 VAL A C 1
ATOM 586 O O . VAL A 1 75 ? -1.764 -2.540 10.810 1.00 98.62 75 VAL A O 1
ATOM 589 N N . ILE A 1 76 ? -3.396 -3.078 9.337 1.00 98.56 76 ILE A N 1
ATOM 590 C CA . ILE A 1 76 ? -4.423 -2.169 9.840 1.00 98.56 76 ILE A CA 1
ATOM 591 C C . ILE A 1 76 ? -5.441 -2.972 10.650 1.00 98.56 76 ILE A C 1
ATOM 593 O O . ILE A 1 76 ? -5.990 -3.953 10.146 1.00 98.56 76 ILE A O 1
ATOM 597 N N . GLU A 1 77 ? -5.692 -2.564 11.894 1.00 98.56 77 GLU A N 1
ATOM 598 C CA . GLU A 1 77 ? -6.663 -3.170 12.810 1.00 98.56 77 GLU A CA 1
ATOM 599 C C . GLU A 1 77 ? -7.811 -2.199 13.127 1.00 98.56 77 GLU A C 1
ATOM 601 O O . GLU A 1 77 ? -7.601 -0.997 13.292 1.00 98.56 77 GLU A O 1
ATOM 606 N N . GLY A 1 78 ? -9.032 -2.721 13.256 1.00 98.00 78 GLY A N 1
ATOM 607 C CA . GLY A 1 78 ? -10.188 -1.955 13.720 1.00 98.00 78 GLY A CA 1
ATOM 608 C C . GLY A 1 78 ? -11.502 -2.721 13.601 1.00 98.00 78 GLY A C 1
ATOM 609 O O . GLY A 1 78 ? -11.538 -3.860 13.141 1.00 98.00 78 GLY A O 1
ATOM 610 N N . GLU A 1 79 ? -12.602 -2.107 14.025 1.00 97.25 79 GLU A N 1
ATOM 611 C CA . GLU A 1 79 ? -13.941 -2.634 13.735 1.00 97.25 79 GLU A CA 1
ATOM 612 C C . GLU A 1 79 ? -14.257 -2.463 12.245 1.00 97.25 79 GLU A C 1
ATOM 614 O O . GLU A 1 79 ? -14.034 -1.378 11.700 1.00 97.25 79 GLU A O 1
ATOM 619 N N . ASP A 1 80 ? -14.748 -3.531 11.600 1.00 96.31 80 ASP A N 1
ATOM 620 C CA . ASP A 1 80 ? -15.068 -3.571 10.159 1.00 96.31 80 ASP A CA 1
ATOM 621 C C . ASP A 1 80 ? -13.887 -3.107 9.271 1.00 96.31 80 ASP A C 1
ATOM 623 O O . ASP A 1 80 ? -14.060 -2.440 8.246 1.00 96.31 80 ASP A O 1
ATOM 627 N N . ALA A 1 81 ? -12.648 -3.391 9.700 1.00 97.56 81 ALA A N 1
ATOM 628 C CA . ALA A 1 81 ? -11.439 -2.837 9.096 1.00 97.56 81 ALA A CA 1
ATOM 629 C C . ALA A 1 81 ? -11.322 -3.165 7.605 1.00 97.56 81 ALA A C 1
ATOM 631 O O . ALA A 1 81 ? -10.914 -2.299 6.834 1.00 97.56 81 ALA A O 1
ATOM 632 N N . ILE A 1 82 ? -11.709 -4.369 7.171 1.00 96.19 82 ILE A N 1
ATOM 633 C CA . ILE A 1 82 ? -11.589 -4.780 5.765 1.00 96.19 82 ILE A CA 1
ATOM 634 C C . ILE A 1 82 ? -12.455 -3.883 4.870 1.00 96.19 82 ILE A C 1
ATOM 636 O O . ILE A 1 82 ? -11.972 -3.331 3.875 1.00 96.19 82 ILE A O 1
ATOM 640 N N . ASN A 1 83 ? -13.728 -3.697 5.225 1.00 95.06 83 ASN A N 1
ATOM 641 C CA . ASN A 1 83 ? -14.650 -2.881 4.437 1.00 95.06 83 ASN A CA 1
ATOM 642 C C . ASN A 1 83 ? -14.306 -1.394 4.521 1.00 95.06 83 ASN A C 1
ATOM 644 O O . ASN A 1 83 ? -14.365 -0.687 3.514 1.00 95.06 83 ASN A O 1
ATOM 648 N N . ARG A 1 84 ? -13.918 -0.906 5.701 1.00 95.88 84 ARG A N 1
ATOM 649 C CA . ARG A 1 84 ? -13.547 0.500 5.900 1.00 95.88 84 ARG A CA 1
ATOM 650 C C . ARG A 1 84 ? -12.282 0.867 5.138 1.00 95.88 84 ARG A C 1
ATOM 652 O O . ARG A 1 84 ? -12.269 1.894 4.468 1.00 95.88 84 ARG A O 1
ATOM 659 N N . VAL A 1 85 ? -11.265 0.008 5.151 1.00 96.56 85 VAL A N 1
ATOM 660 C CA . VAL A 1 85 ? -10.046 0.197 4.354 1.00 96.56 85 VAL A CA 1
ATOM 661 C C . VAL A 1 85 ? -10.374 0.256 2.862 1.00 96.56 85 VAL A C 1
ATOM 663 O O . VAL A 1 85 ? -9.897 1.158 2.181 1.00 96.56 85 VAL A O 1
ATOM 666 N N . ARG A 1 86 ? -11.249 -0.623 2.352 1.00 93.75 86 ARG A N 1
ATOM 667 C CA . ARG A 1 86 ? -11.709 -0.560 0.950 1.00 93.75 86 ARG A CA 1
ATOM 668 C C . ARG A 1 86 ? -12.424 0.752 0.620 1.00 93.75 86 ARG A C 1
ATOM 670 O O . ARG A 1 86 ? -12.164 1.321 -0.432 1.00 93.75 86 ARG A O 1
ATOM 677 N N . LYS A 1 87 ? -13.280 1.251 1.518 1.00 92.69 87 LYS A N 1
ATOM 678 C CA . LYS A 1 87 ? -13.953 2.551 1.348 1.00 92.69 87 LYS A CA 1
ATOM 679 C C . LYS A 1 87 ? -12.956 3.716 1.325 1.00 92.69 87 LYS A C 1
ATOM 681 O O . LYS A 1 87 ? -13.108 4.604 0.499 1.00 92.69 87 LYS A O 1
ATOM 686 N N . ILE A 1 88 ? -11.940 3.693 2.193 1.00 92.44 88 ILE A N 1
ATOM 687 C CA . ILE A 1 88 ? -10.905 4.740 2.281 1.00 92.44 88 ILE A CA 1
ATOM 688 C C . ILE A 1 88 ? -9.993 4.744 1.049 1.00 92.44 88 ILE A C 1
ATOM 690 O O . ILE A 1 88 ? -9.663 5.812 0.546 1.00 92.44 88 ILE A O 1
ATOM 694 N N . MET A 1 89 ? -9.585 3.569 0.557 1.00 89.75 89 MET A N 1
ATOM 695 C CA . MET A 1 89 ? -8.730 3.466 -0.635 1.00 89.75 89 MET A CA 1
ATOM 696 C C . MET A 1 89 ? -9.434 3.940 -1.913 1.00 89.75 89 MET A C 1
ATOM 698 O O . MET A 1 89 ? -8.758 4.343 -2.855 1.00 89.75 89 MET A O 1
ATOM 702 N N . GLY A 1 90 ? -10.769 3.906 -1.943 1.00 85.69 90 GLY A N 1
ATOM 703 C CA . GLY A 1 90 ? -11.551 4.267 -3.118 1.00 85.69 90 GLY A CA 1
ATOM 704 C C . GLY A 1 90 ? -11.542 3.180 -4.195 1.00 85.69 90 GLY A C 1
ATOM 705 O O . GLY A 1 90 ? -11.199 2.019 -3.949 1.00 85.69 90 GLY A O 1
ATOM 706 N N . ALA A 1 91 ? -11.981 3.545 -5.399 1.00 80.56 91 ALA A N 1
ATOM 707 C CA . ALA A 1 91 ? -12.014 2.629 -6.530 1.00 80.56 91 ALA A CA 1
ATOM 708 C C . ALA A 1 91 ? -10.596 2.182 -6.928 1.00 80.56 91 ALA A C 1
ATOM 710 O O . ALA A 1 91 ? -9.631 2.934 -6.834 1.00 80.56 91 ALA A O 1
ATOM 711 N N . THR A 1 92 ? -10.469 0.941 -7.411 1.00 73.25 92 THR A N 1
ATOM 712 C CA . THR A 1 92 ? -9.192 0.416 -7.930 1.00 73.25 92 THR A CA 1
ATOM 713 C C . THR A 1 92 ? -8.673 1.229 -9.120 1.00 73.25 92 THR A C 1
ATOM 715 O O . THR A 1 92 ? -7.464 1.326 -9.311 1.00 73.25 92 THR A O 1
ATOM 718 N N . ASP A 1 93 ? -9.584 1.807 -9.903 1.00 74.50 93 ASP A N 1
ATOM 719 C CA . ASP A 1 93 ? -9.286 2.768 -10.960 1.00 74.50 93 ASP A CA 1
ATOM 720 C C . ASP A 1 93 ? -9.601 4.179 -10.436 1.00 74.50 93 ASP A C 1
ATOM 722 O O . ASP A 1 93 ? -10.776 4.481 -10.230 1.00 74.50 93 ASP A O 1
ATOM 726 N N . PRO A 1 94 ? -8.592 5.035 -10.193 1.00 67.75 94 PRO A N 1
ATOM 727 C CA . PRO A 1 94 ? -8.806 6.366 -9.630 1.00 67.75 94 PRO A CA 1
ATOM 728 C C . PRO A 1 94 ? -9.483 7.341 -10.606 1.00 67.75 94 PRO A C 1
ATOM 730 O O . PRO A 1 94 ? -9.838 8.443 -10.199 1.00 67.75 94 PRO A O 1
ATOM 733 N N . GLN A 1 95 ? -9.628 6.976 -11.887 1.00 63.16 95 GLN A N 1
ATOM 734 C CA . GLN A 1 95 ? -10.286 7.796 -12.911 1.00 63.16 95 GLN A CA 1
ATOM 735 C C . GLN A 1 95 ? -11.763 7.419 -13.131 1.00 63.16 95 GLN A C 1
ATOM 737 O O . GLN A 1 95 ? -12.408 8.007 -14.001 1.00 63.16 95 GLN A O 1
ATOM 742 N N . LYS A 1 96 ? -12.298 6.453 -12.373 1.00 47.69 96 LYS A N 1
ATOM 743 C CA . LYS A 1 96 ? -13.711 6.047 -12.408 1.00 47.69 96 LYS A CA 1
ATOM 744 C C . LYS A 1 96 ? -14.474 6.459 -11.161 1.00 47.69 96 LYS A C 1
ATOM 746 O O . LYS A 1 96 ? -13.872 6.463 -10.067 1.00 47.69 96 LYS A O 1
#

Radius of gyration: 13.97 Å; Cα contacts (8 Å, |Δi|>4): 132; chains: 1; bounding box: 28×27×36 Å

Sequence (96 aa):
MKEKTLVIIKPDAVERNLIGEIISHFEKNGLTVIAMKMVKLSKEEAEGFYQVHRGKPFFDSLTDFMSSGACVPMVIEGEDAINRVRKIMGATDPQK

Foldseek 3Di:
DKDKDKDKAAFVCVVVVCPVVVQVLCVVVVKDFPDKDKDQDDLVRLCVVVVVCPPPPCSSVSSCRRNVGIMMMTMIMDVVRVVVVDVSVDDPDPVD